Protein AF-A0A954XU69-F1 (afdb_monomer_lite)

Structure (mmCIF, N/CA/C/O backbone):
data_AF-A0A954XU69-F1
#
_entry.id   AF-A0A954XU69-F1
#
loop_
_atom_site.group_PDB
_atom_site.id
_atom_site.type_symbol
_atom_site.label_atom_id
_atom_site.label_alt_id
_atom_site.label_comp_id
_atom_site.label_asym_id
_atom_site.label_entity_id
_atom_site.label_seq_id
_atom_site.pdbx_PDB_ins_code
_atom_site.Cartn_x
_atom_site.Cartn_y
_atom_site.Cartn_z
_atom_site.occupancy
_atom_site.B_iso_or_equiv
_atom_site.auth_seq_id
_atom_site.auth_comp_id
_atom_site.auth_asym_id
_atom_site.auth_atom_id
_atom_site.pdbx_PDB_model_num
ATOM 1 N N . GLN A 1 1 ? 26.795 24.211 -52.082 1.00 38.50 1 GLN A N 1
ATOM 2 C CA . GLN A 1 1 ? 27.751 23.263 -51.474 1.00 38.50 1 GLN A CA 1
ATOM 3 C C . GLN A 1 1 ? 27.389 23.130 -50.005 1.00 38.50 1 GLN A C 1
ATOM 5 O O . GLN A 1 1 ? 27.649 24.043 -49.239 1.00 38.50 1 GLN A O 1
ATOM 10 N N . THR A 1 2 ? 26.703 22.055 -49.630 1.00 44.09 2 THR A N 1
ATOM 11 C CA . THR A 1 2 ? 26.381 21.725 -48.234 1.00 44.09 2 THR A CA 1
ATOM 12 C C . THR A 1 2 ? 27.170 20.475 -47.885 1.00 44.09 2 THR A C 1
ATOM 14 O O . THR A 1 2 ? 26.708 19.362 -48.118 1.00 44.09 2 THR A O 1
ATOM 17 N N . SER A 1 3 ? 28.400 20.678 -47.414 1.00 43.94 3 SER A N 1
ATOM 18 C CA . SER A 1 3 ? 29.214 19.632 -46.799 1.00 43.94 3 SER A CA 1
ATOM 19 C C . SER A 1 3 ? 28.618 19.347 -45.428 1.00 43.94 3 SER A C 1
ATOM 21 O O . SER A 1 3 ? 28.991 19.968 -44.437 1.00 43.94 3 SER A O 1
ATOM 23 N N . LEU A 1 4 ? 27.617 18.472 -45.388 1.00 56.91 4 LEU A N 1
ATOM 24 C CA . LEU A 1 4 ? 27.291 17.765 -44.163 1.00 56.91 4 LEU A CA 1
ATOM 25 C C . LEU A 1 4 ? 28.436 16.780 -43.971 1.00 56.91 4 LEU A C 1
ATOM 27 O O . LEU A 1 4 ? 28.456 15.729 -44.603 1.00 56.91 4 LEU A O 1
ATOM 31 N N . GLU A 1 5 ? 29.431 17.189 -43.184 1.00 52.38 5 GLU A N 1
ATOM 32 C CA . GLU A 1 5 ? 30.386 16.259 -42.602 1.00 52.38 5 GLU A CA 1
ATOM 33 C C . GLU A 1 5 ? 29.571 15.151 -41.947 1.00 52.38 5 GLU A C 1
ATOM 35 O O . GLU A 1 5 ? 28.820 15.359 -40.990 1.00 52.38 5 GLU A O 1
ATOM 40 N N . GLU A 1 6 ? 29.654 13.999 -42.596 1.00 54.09 6 GLU A N 1
ATOM 41 C CA . GLU A 1 6 ? 29.071 12.734 -42.225 1.00 54.09 6 GLU A CA 1
ATOM 42 C C . GLU A 1 6 ? 29.659 12.365 -40.867 1.00 54.09 6 GLU A C 1
ATOM 44 O O . GLU A 1 6 ? 30.723 11.765 -40.745 1.00 54.09 6 GLU A O 1
ATOM 49 N N . PHE A 1 7 ? 29.001 12.841 -39.812 1.00 54.59 7 PHE A N 1
ATOM 50 C CA . PHE A 1 7 ? 29.262 12.404 -38.457 1.00 54.59 7 PHE A CA 1
ATOM 51 C C . PHE A 1 7 ? 28.899 10.921 -38.464 1.00 54.59 7 PHE A C 1
ATOM 53 O O . PHE A 1 7 ? 27.714 10.585 -38.430 1.00 54.59 7 PHE A O 1
ATOM 60 N N . GLU A 1 8 ? 29.906 10.057 -38.621 1.00 60.19 8 GLU A N 1
ATOM 61 C CA . GLU A 1 8 ? 29.784 8.600 -38.647 1.00 60.19 8 GLU A CA 1
ATOM 62 C C . GLU A 1 8 ? 29.252 8.105 -37.295 1.00 60.19 8 GLU A C 1
ATOM 64 O O . GLU A 1 8 ? 29.958 7.565 -36.441 1.00 60.19 8 GLU A O 1
ATOM 69 N N . LEU A 1 9 ? 27.965 8.336 -37.058 1.00 65.00 9 LEU A N 1
ATOM 70 C CA . LEU A 1 9 ? 27.233 7.698 -35.994 1.00 65.00 9 LEU A CA 1
ATOM 71 C C . LEU A 1 9 ? 27.081 6.243 -36.424 1.00 65.00 9 LEU A C 1
ATOM 73 O O . LEU A 1 9 ? 26.565 5.985 -37.518 1.00 65.00 9 LEU A O 1
ATOM 77 N N . PRO A 1 10 ? 27.518 5.282 -35.592 1.00 70.75 10 PRO A N 1
ATOM 78 C CA . PRO A 1 10 ? 27.327 3.884 -35.907 1.00 70.75 10 PRO A CA 1
ATOM 79 C C . PRO A 1 10 ? 25.839 3.652 -36.194 1.00 70.75 10 PRO A C 1
ATOM 81 O O . PRO A 1 10 ? 24.984 4.199 -35.482 1.00 70.75 10 PRO A O 1
ATOM 84 N N . PRO A 1 11 ? 25.515 2.860 -37.225 1.00 76.31 11 PRO A N 1
ATOM 85 C CA . PRO A 1 11 ? 24.141 2.606 -37.607 1.00 76.31 11 PRO A CA 1
ATOM 86 C C . PRO A 1 11 ? 23.293 2.198 -36.401 1.00 76.31 11 PRO A C 1
ATOM 88 O O . PRO A 1 11 ? 23.737 1.425 -35.551 1.00 76.31 11 PRO A O 1
ATOM 91 N N . TRP A 1 12 ? 22.059 2.699 -36.319 1.00 75.56 12 TRP A N 1
ATOM 92 C CA . TRP A 1 12 ? 21.185 2.537 -35.147 1.00 75.56 12 TRP A CA 1
ATOM 93 C C . TRP A 1 12 ? 21.009 1.072 -34.701 1.00 75.56 12 TRP A C 1
ATOM 95 O O . TRP A 1 12 ? 20.854 0.787 -33.512 1.00 75.56 12 TRP A O 1
ATOM 105 N N . TRP A 1 13 ? 21.115 0.124 -35.633 1.00 74.50 13 TRP A N 1
ATOM 106 C CA . TRP A 1 13 ? 21.070 -1.311 -35.363 1.00 74.50 13 TRP A CA 1
ATOM 107 C C . TRP A 1 13 ? 22.303 -1.850 -34.616 1.00 74.50 13 TRP A C 1
ATOM 109 O O . TRP A 1 13 ? 22.179 -2.815 -33.866 1.00 74.50 13 TRP A O 1
ATOM 119 N N . GLN A 1 14 ? 23.470 -1.207 -34.730 1.00 76.1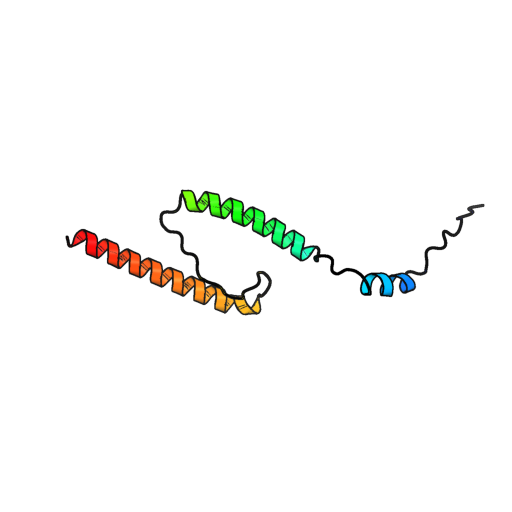2 14 GLN A N 1
ATOM 120 C CA . GLN A 1 14 ? 24.668 -1.521 -33.933 1.00 76.12 14 GLN A CA 1
ATOM 121 C C . GLN A 1 14 ? 24.566 -1.006 -32.489 1.00 76.12 14 GLN A C 1
ATOM 123 O O . GLN A 1 14 ? 25.249 -1.507 -31.595 1.00 76.12 14 GLN A O 1
ATOM 128 N N . LEU A 1 15 ? 23.686 -0.033 -32.232 1.00 75.00 15 LEU A N 1
ATOM 129 C CA . LEU A 1 15 ? 23.446 0.514 -30.894 1.00 75.00 15 LEU A CA 1
ATOM 130 C C . LEU A 1 15 ? 22.448 -0.329 -30.076 1.00 75.00 15 LEU A C 1
ATOM 132 O O . LEU A 1 15 ? 22.556 -0.374 -28.848 1.00 75.00 15 LEU A O 1
ATOM 136 N N . LEU A 1 16 ? 21.539 -1.063 -30.731 1.00 77.50 16 LEU A N 1
ATOM 137 C CA . LEU A 1 16 ? 20.574 -1.982 -30.098 1.00 77.50 16 LEU A CA 1
ATOM 138 C C . LEU A 1 16 ? 21.204 -2.991 -29.117 1.00 77.50 16 LEU A C 1
ATOM 140 O O . LEU A 1 16 ? 20.781 -3.030 -27.957 1.00 77.50 16 LEU A O 1
ATOM 144 N N . PRO A 1 17 ? 22.229 -3.785 -29.494 1.00 71.69 17 PRO A N 1
ATOM 145 C CA . PRO A 1 17 ? 22.823 -4.757 -28.576 1.00 71.69 17 PRO A CA 1
ATOM 146 C C . PRO A 1 17 ? 23.526 -4.088 -27.387 1.00 71.69 17 PRO A C 1
ATOM 148 O O . PRO A 1 17 ? 23.642 -4.701 -26.326 1.00 71.69 17 PRO A O 1
ATOM 151 N N . ARG A 1 18 ? 23.955 -2.824 -27.524 1.00 63.72 18 ARG A N 1
ATOM 152 C CA . ARG A 1 18 ? 24.595 -2.038 -26.456 1.00 63.72 18 ARG A CA 1
ATOM 153 C C . ARG A 1 18 ? 23.578 -1.512 -25.439 1.00 63.72 18 ARG A C 1
ATOM 155 O O . ARG A 1 18 ? 23.885 -1.492 -24.249 1.00 63.72 18 ARG A O 1
ATOM 162 N N . LEU A 1 19 ? 22.363 -1.164 -25.879 1.00 65.12 19 LEU A N 1
ATOM 163 C CA . LEU A 1 19 ? 21.237 -0.889 -24.977 1.00 65.12 19 LEU A CA 1
ATOM 164 C C . LEU A 1 19 ? 20.795 -2.142 -24.213 1.00 65.12 19 LEU A C 1
ATOM 166 O O . LEU A 1 19 ? 20.421 -2.040 -23.046 1.00 65.12 19 LEU A O 1
ATOM 170 N N . TRP A 1 20 ? 20.854 -3.313 -24.851 1.00 64.62 20 TRP A N 1
ATOM 171 C CA . TRP A 1 20 ? 20.360 -4.552 -24.249 1.00 64.62 20 TRP A CA 1
ATOM 172 C C . TRP A 1 20 ? 21.367 -5.222 -23.300 1.00 64.62 20 TRP A C 1
ATOM 174 O O . TRP A 1 20 ? 20.964 -5.840 -22.319 1.00 64.62 20 TRP A O 1
ATOM 184 N N . ARG A 1 21 ? 22.680 -5.067 -23.541 1.00 63.81 21 ARG A N 1
ATOM 185 C CA . ARG A 1 21 ? 23.747 -5.740 -22.769 1.00 63.81 21 ARG A CA 1
ATOM 186 C C . ARG A 1 21 ? 24.155 -5.077 -21.456 1.00 63.81 21 ARG A C 1
ATOM 188 O O . ARG A 1 21 ? 24.906 -5.683 -20.700 1.00 63.81 21 ARG A O 1
ATOM 195 N N . GLY A 1 22 ? 23.718 -3.858 -21.160 1.00 60.91 22 GLY A N 1
ATOM 196 C CA . GLY A 1 22 ? 24.299 -3.136 -20.033 1.00 60.91 22 GLY A CA 1
ATOM 197 C C . GLY A 1 22 ? 23.422 -2.032 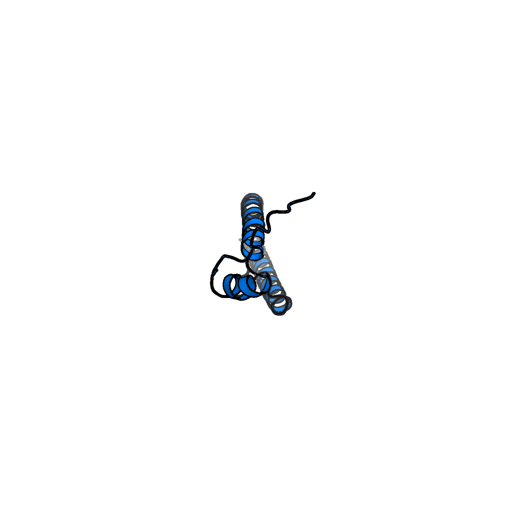-19.495 1.00 60.91 22 GLY A C 1
ATOM 198 O O . GLY A 1 22 ? 23.667 -0.869 -19.795 1.00 60.91 22 GLY A O 1
ATOM 199 N N . ARG A 1 23 ? 22.448 -2.395 -18.654 1.00 54.47 23 ARG A N 1
ATOM 200 C CA . ARG A 1 23 ? 22.009 -1.582 -17.509 1.00 54.47 23 ARG A CA 1
ATOM 201 C C . ARG A 1 23 ? 20.971 -2.337 -16.683 1.00 54.47 23 ARG A C 1
ATOM 203 O O . ARG A 1 23 ? 19.782 -2.289 -16.976 1.00 54.47 23 ARG A O 1
ATOM 210 N N . GLN A 1 24 ? 21.409 -2.887 -15.551 1.00 57.12 24 GLN A N 1
ATOM 211 C CA . GLN A 1 24 ? 20.563 -2.972 -14.357 1.00 57.12 24 GLN A CA 1
ATOM 212 C C . GLN A 1 24 ? 20.311 -1.554 -13.818 1.00 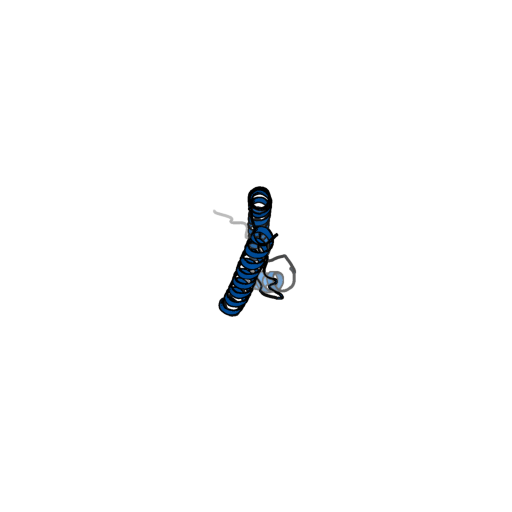57.12 24 GLN A C 1
ATOM 214 O O . GLN A 1 24 ? 20.719 -1.206 -12.715 1.00 57.12 24 GLN A O 1
ATOM 219 N N . ARG A 1 25 ? 19.731 -0.666 -14.633 1.00 59.41 25 ARG A N 1
ATOM 220 C CA . ARG A 1 25 ? 19.253 0.610 -14.112 1.00 59.41 25 ARG A CA 1
ATOM 221 C C . ARG A 1 25 ? 17.823 0.429 -13.647 1.00 59.41 25 ARG A C 1
ATOM 223 O O . ARG A 1 25 ? 17.054 -0.219 -14.360 1.00 59.41 25 ARG A O 1
ATOM 230 N N . PRO A 1 26 ? 17.476 0.997 -12.480 1.00 60.12 26 PRO A N 1
ATOM 231 C CA . PRO A 1 26 ? 16.105 0.989 -12.021 1.00 60.12 26 PRO A CA 1
ATOM 232 C C . PRO A 1 26 ? 15.242 1.565 -13.137 1.00 60.12 26 PRO A C 1
ATOM 234 O O . PRO A 1 26 ? 15.562 2.605 -13.725 1.00 60.12 26 PRO A O 1
ATOM 237 N N . ARG A 1 27 ? 14.199 0.822 -13.498 1.00 69.88 27 ARG A N 1
ATOM 238 C CA . ARG A 1 27 ? 13.281 1.223 -14.563 1.00 69.88 27 ARG A CA 1
ATOM 239 C C . ARG A 1 27 ? 12.688 2.568 -14.151 1.00 69.88 27 ARG A C 1
ATOM 241 O O . ARG A 1 27 ? 12.394 2.763 -12.975 1.00 69.88 27 ARG A O 1
ATOM 248 N N . ILE A 1 28 ? 12.490 3.493 -15.092 1.00 76.50 28 ILE A N 1
ATOM 249 C CA . ILE A 1 28 ? 11.881 4.803 -14.792 1.00 76.50 28 ILE A CA 1
ATOM 250 C C . ILE A 1 28 ? 10.571 4.647 -13.998 1.00 76.50 28 ILE A C 1
ATOM 252 O O . ILE A 1 28 ? 10.307 5.407 -13.076 1.00 76.50 28 ILE A O 1
ATOM 256 N N . THR A 1 29 ? 9.820 3.575 -14.265 1.00 71.81 29 THR A N 1
ATOM 257 C CA . THR A 1 29 ? 8.622 3.180 -13.519 1.00 71.81 29 THR A CA 1
ATOM 258 C C . THR A 1 29 ? 8.886 2.908 -12.039 1.00 71.81 29 THR A C 1
ATOM 260 O O . THR A 1 29 ? 8.100 3.339 -11.212 1.00 71.81 29 THR A O 1
ATOM 263 N N . GLN A 1 30 ? 9.996 2.261 -11.673 1.00 72.25 30 GLN A N 1
ATOM 264 C CA . GLN A 1 30 ? 10.372 2.025 -10.273 1.00 72.25 30 GLN A CA 1
ATOM 265 C C . GLN A 1 30 ? 10.698 3.335 -9.550 1.00 72.25 30 GLN A C 1
ATOM 267 O O . GLN A 1 30 ? 10.342 3.499 -8.388 1.00 72.25 30 GLN A O 1
ATOM 272 N N . ILE A 1 31 ? 11.346 4.282 -10.237 1.00 77.12 31 ILE A N 1
ATOM 273 C CA . ILE A 1 31 ? 11.638 5.610 -9.680 1.00 77.12 31 ILE A CA 1
ATOM 274 C C . ILE A 1 31 ? 10.338 6.391 -9.478 1.00 77.12 31 ILE A C 1
ATOM 276 O O . ILE A 1 31 ? 10.135 6.954 -8.407 1.00 77.12 31 ILE A O 1
ATOM 280 N N . LEU A 1 32 ? 9.443 6.385 -10.469 1.00 78.25 32 LEU A N 1
ATOM 281 C CA . LEU A 1 32 ? 8.140 7.049 -10.384 1.00 78.25 32 LEU A CA 1
ATOM 282 C C . LEU A 1 32 ? 7.255 6.439 -9.292 1.00 78.25 32 LEU A C 1
ATOM 284 O O . LEU A 1 32 ? 6.679 7.176 -8.499 1.00 78.25 32 LEU A O 1
ATOM 288 N N . LEU A 1 33 ? 7.202 5.109 -9.193 1.00 75.44 33 LEU A N 1
ATOM 289 C CA . LEU A 1 33 ? 6.494 4.407 -8.120 1.00 75.44 33 LEU A CA 1
ATOM 290 C C . LEU A 1 33 ? 7.065 4.767 -6.750 1.00 75.44 33 LEU A C 1
ATOM 292 O O . LEU A 1 33 ? 6.311 5.084 -5.837 1.00 75.44 33 LEU A O 1
ATOM 296 N N . ARG A 1 34 ? 8.396 4.779 -6.608 1.00 69.94 34 ARG A N 1
ATOM 297 C CA . ARG A 1 34 ? 9.053 5.184 -5.361 1.00 69.94 34 ARG A CA 1
ATOM 298 C C . ARG A 1 34 ? 8.778 6.646 -5.018 1.00 69.94 34 ARG A C 1
ATOM 300 O O . ARG A 1 34 ? 8.521 6.944 -3.859 1.00 69.94 34 ARG A O 1
ATOM 307 N N . ALA A 1 35 ? 8.785 7.544 -6.000 1.00 76.50 35 ALA A N 1
ATOM 308 C CA . ALA A 1 35 ? 8.440 8.949 -5.799 1.00 76.50 35 ALA A CA 1
ATOM 309 C C . ALA A 1 35 ? 6.969 9.125 -5.373 1.00 76.50 35 ALA A C 1
ATOM 311 O O . ALA A 1 35 ? 6.691 9.884 -4.445 1.00 76.50 35 ALA A O 1
ATOM 312 N N . GLY A 1 36 ? 6.045 8.376 -5.985 1.00 68.25 36 GLY A N 1
ATOM 313 C CA . GLY A 1 36 ? 4.633 8.341 -5.592 1.00 68.25 36 GLY A CA 1
ATOM 314 C C . GLY A 1 36 ? 4.427 7.795 -4.175 1.00 68.25 36 GLY A C 1
ATOM 315 O O . GLY A 1 36 ? 3.723 8.407 -3.375 1.00 68.25 36 GLY A O 1
ATOM 316 N N . MET A 1 37 ? 5.110 6.702 -3.820 1.00 74.00 37 MET A N 1
ATOM 317 C CA . MET A 1 37 ? 5.067 6.125 -2.471 1.00 74.00 37 MET A CA 1
ATOM 318 C C . MET A 1 37 ? 5.611 7.074 -1.398 1.00 74.00 37 MET A C 1
ATOM 320 O O . MET A 1 37 ? 4.999 7.196 -0.346 1.00 74.00 37 MET A O 1
ATOM 324 N N . VAL A 1 38 ? 6.714 7.790 -1.650 1.00 68.94 38 VAL A N 1
ATOM 325 C CA . VAL A 1 38 ? 7.280 8.751 -0.680 1.00 68.94 38 VAL A CA 1
ATOM 326 C C . VAL A 1 38 ? 6.2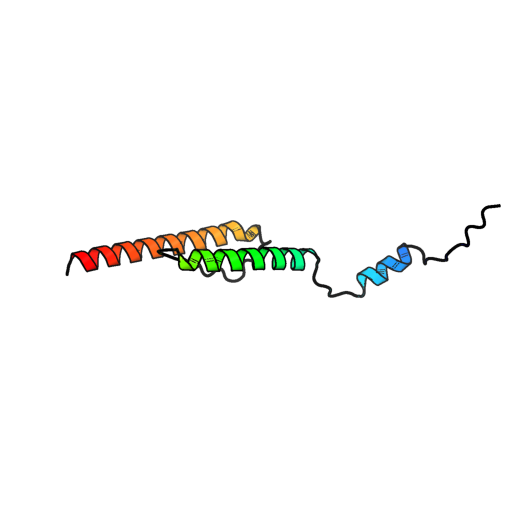86 9.874 -0.357 1.00 68.94 38 VAL A C 1
ATOM 328 O O . VAL A 1 38 ? 6.176 10.293 0.797 1.00 68.94 38 VAL A O 1
ATOM 331 N N . ASN A 1 39 ? 5.525 10.339 -1.352 1.00 59.75 39 ASN A N 1
ATOM 332 C CA . ASN A 1 39 ? 4.451 11.307 -1.131 1.00 59.75 39 ASN A CA 1
ATOM 333 C C . ASN A 1 39 ? 3.293 10.702 -0.309 1.00 59.75 39 ASN A C 1
ATOM 335 O O . ASN A 1 39 ? 2.782 11.338 0.619 1.00 59.75 39 ASN A O 1
ATOM 339 N N . SER A 1 40 ? 2.940 9.445 -0.587 1.00 60.25 40 SER A N 1
ATOM 340 C CA . SER A 1 40 ? 1.924 8.700 0.163 1.00 60.25 40 SER A CA 1
ATOM 341 C C . SER A 1 40 ? 2.327 8.463 1.623 1.00 60.25 40 SER A C 1
ATOM 343 O O . SER A 1 40 ? 1.507 8.644 2.521 1.00 60.25 40 SER A O 1
ATOM 345 N N . ASP A 1 41 ? 3.590 8.135 1.898 1.00 60.16 41 ASP A N 1
ATOM 346 C CA . ASP A 1 41 ? 4.110 7.940 3.257 1.00 60.16 41 ASP A CA 1
ATOM 347 C C . ASP A 1 41 ? 4.070 9.235 4.073 1.00 60.16 41 ASP A C 1
ATOM 349 O O . ASP A 1 41 ? 3.653 9.233 5.234 1.00 60.16 41 ASP A O 1
ATOM 353 N N . ALA A 1 42 ? 4.465 10.361 3.471 1.00 62.88 42 ALA A N 1
ATOM 354 C CA . ALA A 1 42 ? 4.391 11.669 4.121 1.00 62.88 42 ALA A CA 1
ATOM 355 C C . ALA A 1 42 ? 2.942 12.047 4.478 1.00 62.88 42 ALA A C 1
ATOM 357 O O . ALA A 1 42 ? 2.686 12.600 5.550 1.00 62.88 42 ALA A O 1
ATOM 358 N N . THR A 1 43 ? 1.993 11.702 3.607 1.00 59.47 43 THR A N 1
ATOM 359 C CA . THR A 1 43 ? 0.559 11.913 3.833 1.00 59.47 43 THR A CA 1
ATOM 360 C C . THR A 1 43 ? 0.034 10.979 4.925 1.00 59.47 43 THR A C 1
ATOM 362 O O . THR A 1 43 ? -0.548 11.441 5.901 1.00 59.47 43 THR A O 1
ATOM 365 N N . THR A 1 44 ? 0.354 9.688 4.859 1.00 59.78 44 THR A N 1
ATOM 366 C CA . THR A 1 44 ? -0.056 8.677 5.849 1.00 59.78 44 THR A CA 1
ATOM 367 C C . THR A 1 44 ? 0.420 9.027 7.262 1.00 59.78 44 THR A C 1
ATOM 369 O O . THR A 1 44 ? -0.338 8.892 8.220 1.00 59.78 44 THR A O 1
ATOM 372 N N . ARG A 1 45 ? 1.645 9.553 7.409 1.00 62.75 45 ARG A N 1
ATOM 373 C CA . ARG A 1 45 ? 2.185 10.010 8.705 1.00 62.75 45 ARG A CA 1
ATOM 374 C C . ARG A 1 45 ? 1.430 11.205 9.287 1.00 62.75 45 ARG A C 1
ATOM 376 O O . ARG A 1 45 ? 1.245 11.275 10.499 1.00 62.75 45 ARG A O 1
ATOM 383 N N . ARG A 1 46 ? 0.985 12.141 8.444 1.00 61.69 46 ARG A N 1
ATOM 384 C CA . ARG A 1 46 ? 0.163 13.282 8.889 1.00 61.69 46 ARG A CA 1
ATOM 385 C C . ARG A 1 46 ? -1.221 12.830 9.347 1.00 61.69 46 ARG A C 1
ATOM 387 O O . ARG A 1 46 ? -1.768 13.374 10.299 1.00 61.69 46 ARG A O 1
ATOM 394 N N . TRP A 1 47 ? -1.776 11.824 8.682 1.00 59.91 47 TRP A N 1
ATOM 395 C CA . TRP A 1 47 ? -3.125 11.342 8.958 1.00 59.91 47 TRP A CA 1
ATOM 396 C C . TRP A 1 47 ? -3.146 10.446 10.197 1.00 59.91 47 TRP A C 1
ATOM 398 O O . TRP A 1 47 ? -4.071 10.543 10.993 1.00 59.91 47 TRP A O 1
ATOM 408 N N . SER A 1 48 ? -2.077 9.680 10.452 1.00 61.78 48 SER A N 1
ATOM 409 C CA . SER A 1 48 ? -1.961 8.883 11.681 1.00 61.78 48 SER A CA 1
ATOM 410 C C . SER A 1 48 ? -1.959 9.712 12.968 1.00 61.78 48 SER A C 1
ATOM 412 O O . SER A 1 48 ? -2.276 9.174 14.017 1.00 61.78 48 SER A O 1
ATOM 414 N N . GLN A 1 49 ? -1.608 11.000 12.905 1.00 69.56 49 GLN A N 1
ATOM 415 C CA . GLN A 1 49 ? -1.635 11.887 14.076 1.00 69.56 49 GLN A CA 1
ATOM 416 C C . GLN A 1 49 ? -3.050 12.351 14.448 1.00 69.56 49 GLN A C 1
ATOM 418 O O . GLN A 1 49 ? -3.250 12.813 15.563 1.00 69.56 49 GLN A O 1
ATOM 423 N N . ASN A 1 50 ? -4.010 12.238 13.527 1.00 71.50 50 ASN A N 1
ATOM 424 C CA . ASN A 1 50 ? -5.375 12.740 13.698 1.00 71.50 50 ASN A CA 1
ATOM 425 C C . ASN A 1 50 ? -6.435 11.629 13.609 1.00 71.50 50 ASN A C 1
ATOM 427 O O . ASN A 1 50 ? -7.621 11.930 13.572 1.00 71.50 50 ASN A O 1
ATOM 431 N N . ALA A 1 51 ? -6.028 10.362 13.504 1.00 73.75 51 ALA A N 1
ATOM 432 C CA . ALA A 1 51 ? -6.949 9.245 13.335 1.00 73.75 51 ALA A CA 1
ATOM 433 C C . ALA A 1 51 ? -7.243 8.560 14.677 1.00 73.75 51 ALA A C 1
ATOM 435 O O . ALA A 1 51 ? -6.318 8.126 15.360 1.00 73.75 51 ALA A O 1
ATOM 436 N N . ASP A 1 52 ? -8.526 8.378 15.000 1.00 75.00 52 ASP A N 1
ATOM 437 C CA . ASP A 1 52 ? -8.986 7.656 16.200 1.00 75.00 52 ASP A CA 1
ATOM 438 C C . ASP A 1 52 ? -8.763 6.135 16.130 1.00 75.00 52 ASP A C 1
ATOM 440 O O . ASP A 1 52 ? -8.873 5.426 17.133 1.00 75.00 52 ASP A O 1
ATOM 444 N N . LEU A 1 53 ? -8.522 5.606 14.927 1.00 76.62 53 LEU A N 1
ATOM 445 C CA . LEU A 1 53 ? -8.204 4.205 14.678 1.00 76.62 53 LEU A CA 1
ATOM 446 C C . LEU A 1 53 ? -7.452 4.079 13.353 1.00 76.62 53 LEU A C 1
ATOM 448 O O . LEU A 1 53 ? -7.948 4.498 12.308 1.00 76.62 53 LEU A O 1
ATOM 452 N N . LEU A 1 54 ? -6.270 3.464 13.388 1.00 80.69 54 LEU A N 1
ATOM 453 C CA . LEU A 1 54 ? -5.489 3.158 12.193 1.00 80.69 54 LEU A CA 1
ATOM 454 C C . LEU A 1 54 ? -5.374 1.644 12.025 1.00 80.69 54 LEU A C 1
ATOM 456 O O . LEU A 1 54 ? -4.733 0.971 12.828 1.00 80.69 54 LEU A O 1
ATOM 460 N N . ILE A 1 55 ? -5.952 1.126 10.946 1.00 81.44 55 ILE A N 1
ATOM 461 C CA . ILE A 1 55 ? -5.946 -0.301 10.620 1.00 81.44 55 ILE A CA 1
ATOM 462 C C . ILE A 1 55 ? -4.915 -0.520 9.513 1.00 81.44 55 ILE A C 1
ATOM 464 O O . ILE A 1 55 ? -4.993 0.102 8.454 1.00 81.44 55 ILE A O 1
ATOM 468 N N . ARG A 1 56 ? -3.924 -1.383 9.758 1.00 79.69 56 ARG A N 1
ATOM 469 C CA . ARG A 1 56 ? -2.906 -1.758 8.765 1.00 79.69 56 ARG A CA 1
ATOM 470 C C . ARG A 1 56 ? -2.982 -3.258 8.495 1.00 79.69 56 ARG A C 1
ATOM 472 O O . ARG A 1 56 ? -2.388 -4.023 9.254 1.00 79.69 56 ARG A O 1
ATOM 479 N N . PRO A 1 57 ? -3.702 -3.687 7.446 1.00 75.75 57 PRO A N 1
ATOM 480 C CA . PRO A 1 57 ? -3.727 -5.092 7.071 1.00 75.75 57 PRO A CA 1
ATOM 481 C C . PRO A 1 57 ? -2.328 -5.536 6.630 1.00 75.75 57 PRO A C 1
ATOM 483 O O . PRO A 1 57 ? -1.642 -4.829 5.889 1.00 75.75 57 PRO A O 1
ATOM 486 N N . SER A 1 58 ? -1.899 -6.714 7.083 1.00 73.69 58 SER A N 1
ATOM 487 C CA . SER A 1 58 ? -0.674 -7.339 6.586 1.00 73.69 58 SER A CA 1
ATOM 488 C C . SER A 1 58 ? -0.934 -7.884 5.182 1.00 73.69 58 SER A C 1
ATOM 490 O O . SER A 1 58 ? -1.751 -8.786 5.008 1.00 73.69 58 SER A O 1
ATOM 492 N N . LEU A 1 59 ? -0.259 -7.323 4.178 1.00 70.69 59 LEU A N 1
ATOM 493 C CA . LEU A 1 59 ? -0.357 -7.730 2.774 1.00 70.69 59 LEU A CA 1
ATOM 494 C C . LEU A 1 59 ? 0.993 -8.301 2.309 1.00 70.69 59 LEU A C 1
ATOM 496 O O . LEU A 1 59 ? 1.749 -7.599 1.632 1.00 70.69 59 LEU A O 1
ATOM 500 N N . PRO A 1 60 ? 1.351 -9.541 2.690 1.00 64.75 60 PRO A N 1
ATOM 501 C CA . PRO A 1 60 ? 2.586 -10.150 2.217 1.00 64.75 60 PRO A CA 1
ATOM 502 C C . PRO A 1 60 ? 2.516 -10.367 0.695 1.00 64.75 60 PRO A C 1
ATOM 504 O O . PRO A 1 60 ? 1.554 -10.933 0.176 1.00 64.75 60 PRO A O 1
ATOM 507 N N . ASP A 1 61 ? 3.543 -9.896 -0.014 1.00 63.50 61 ASP A N 1
ATOM 508 C CA . ASP A 1 61 ? 3.810 -10.149 -1.441 1.00 63.50 61 ASP A CA 1
ATOM 509 C C . ASP A 1 61 ? 2.817 -9.582 -2.478 1.00 63.50 61 ASP A C 1
ATOM 511 O O . ASP A 1 61 ? 2.737 -10.070 -3.612 1.00 63.50 61 ASP A O 1
ATOM 515 N N . ILE A 1 62 ? 2.091 -8.508 -2.153 1.00 67.69 62 ILE A N 1
ATOM 516 C CA . ILE A 1 62 ? 1.293 -7.771 -3.148 1.00 67.69 62 ILE A CA 1
ATOM 517 C C . ILE A 1 62 ? 2.080 -6.552 -3.634 1.00 67.69 62 ILE A C 1
ATOM 519 O O . ILE A 1 62 ? 2.098 -5.503 -2.995 1.00 67.69 62 ILE A O 1
ATOM 523 N N . ASP A 1 63 ? 2.744 -6.700 -4.783 1.00 66.56 63 ASP A N 1
ATOM 524 C CA . ASP A 1 63 ? 3.369 -5.571 -5.479 1.00 66.56 63 ASP A CA 1
ATOM 525 C C . ASP A 1 63 ? 2.293 -4.595 -5.994 1.00 66.56 63 ASP A C 1
ATOM 527 O O . ASP A 1 63 ? 1.220 -5.012 -6.434 1.00 66.56 63 ASP A O 1
ATOM 531 N N . LEU A 1 64 ? 2.598 -3.296 -5.996 1.00 68.06 64 LEU A N 1
ATOM 532 C CA . LEU A 1 64 ? 1.684 -2.207 -6.378 1.00 68.06 64 LEU A CA 1
ATOM 533 C C . LEU A 1 64 ? 1.096 -2.368 -7.784 1.00 68.06 64 LEU A C 1
ATOM 535 O O . LEU A 1 64 ? -0.001 -1.895 -8.059 1.00 68.06 64 LEU A O 1
ATOM 539 N N . LEU A 1 65 ? 1.836 -3.015 -8.687 1.00 72.44 65 LEU A N 1
ATOM 540 C CA . LEU A 1 65 ? 1.416 -3.258 -10.069 1.00 72.44 65 LEU A CA 1
ATOM 541 C C . LEU A 1 65 ? 0.797 -4.647 -10.286 1.00 72.44 65 LEU A C 1
ATOM 543 O O . LEU A 1 65 ? 0.447 -4.994 -11.418 1.00 72.44 65 LEU A O 1
ATOM 547 N N . ASN A 1 66 ? 0.667 -5.464 -9.238 1.00 74.88 66 ASN A N 1
ATOM 548 C CA . ASN A 1 66 ? 0.110 -6.807 -9.336 1.00 74.88 66 ASN A CA 1
ATOM 549 C C . ASN A 1 66 ? -1.425 -6.779 -9.308 1.00 74.88 66 ASN A C 1
ATOM 551 O O . ASN A 1 66 ? -2.062 -7.209 -8.349 1.00 74.88 66 ASN A O 1
ATOM 555 N N . TRP A 1 67 ? -2.026 -6.320 -10.407 1.00 76.06 67 TRP A N 1
ATOM 556 C CA . TRP A 1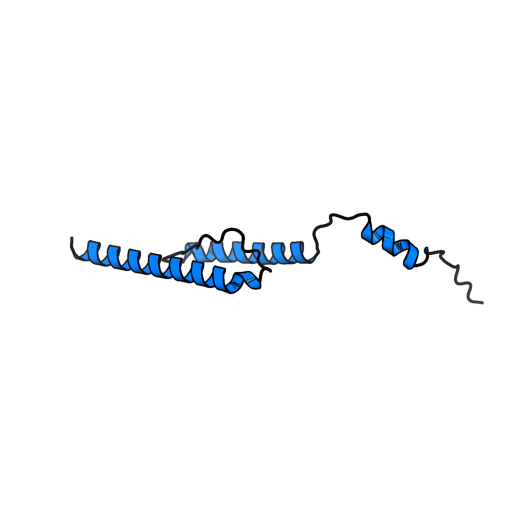 67 ? -3.482 -6.230 -10.561 1.00 76.06 67 TRP A CA 1
ATOM 557 C C . TRP A 1 67 ? -4.212 -7.566 -10.376 1.00 76.06 67 TRP A C 1
ATOM 559 O O . TRP A 1 67 ? -5.354 -7.584 -9.935 1.00 76.06 67 TRP A O 1
ATOM 569 N N . LYS A 1 68 ? -3.552 -8.700 -10.643 1.00 80.88 68 LYS A N 1
ATOM 570 C CA . LYS A 1 68 ? -4.134 -10.036 -10.425 1.00 80.88 68 LYS A CA 1
ATOM 571 C C . LYS A 1 68 ? -4.310 -10.384 -8.947 1.00 80.88 68 LYS A C 1
ATOM 573 O O . LYS A 1 68 ? -5.061 -11.294 -8.623 1.00 80.88 68 LYS A O 1
ATOM 578 N N . ALA A 1 69 ? -3.587 -9.710 -8.057 1.00 82.56 69 ALA A N 1
ATOM 579 C CA . ALA A 1 69 ? -3.693 -9.911 -6.619 1.00 82.56 69 ALA A CA 1
ATOM 580 C C . ALA A 1 69 ? -4.668 -8.928 -5.950 1.00 82.56 69 ALA A C 1
ATOM 582 O O . ALA A 1 69 ? -4.782 -8.964 -4.727 1.00 82.56 69 ALA A O 1
ATOM 583 N N . PHE A 1 70 ? -5.367 -8.089 -6.725 1.00 81.88 70 PHE A N 1
ATOM 584 C CA . PHE A 1 70 ? -6.285 -7.078 -6.202 1.00 81.88 70 PHE A CA 1
ATOM 585 C C . PHE A 1 70 ? -7.350 -7.678 -5.280 1.00 81.88 70 PHE A C 1
ATOM 587 O O . PHE A 1 70 ? -7.472 -7.233 -4.143 1.00 81.88 70 PHE A O 1
ATOM 594 N N . ASP A 1 71 ? -8.037 -8.738 -5.713 1.00 85.56 71 ASP A N 1
ATOM 595 C CA . ASP A 1 71 ? -9.103 -9.363 -4.917 1.00 85.56 71 ASP A CA 1
ATOM 596 C C . ASP A 1 71 ? -8.577 -9.892 -3.574 1.00 85.56 71 ASP A C 1
ATOM 598 O O . ASP A 1 71 ? -9.192 -9.704 -2.530 1.00 85.56 71 ASP A O 1
ATOM 602 N N . ARG A 1 72 ? -7.364 -10.462 -3.565 1.00 85.25 72 ARG A N 1
ATOM 603 C CA . ARG A 1 72 ? -6.718 -10.917 -2.322 1.00 85.25 72 ARG A CA 1
ATOM 604 C C . ARG A 1 72 ? -6.368 -9.755 -1.394 1.00 85.25 72 ARG A C 1
ATOM 606 O O . ARG A 1 72 ? -6.492 -9.894 -0.180 1.00 85.25 72 ARG A O 1
ATOM 613 N N . ALA A 1 73 ? -5.919 -8.628 -1.951 1.00 84.69 73 ALA A N 1
ATOM 614 C CA . ALA A 1 73 ? -5.647 -7.421 -1.176 1.00 84.69 73 ALA A CA 1
ATOM 615 C C . ALA A 1 73 ? -6.934 -6.852 -0.565 1.00 84.69 73 ALA A C 1
ATOM 617 O O . ALA A 1 73 ? -6.941 -6.459 0.602 1.00 84.69 73 ALA A O 1
ATOM 618 N N . TYR A 1 74 ? -8.013 -6.844 -1.351 1.00 85.81 74 TYR A N 1
ATOM 619 C CA . TYR A 1 74 ? -9.334 -6.404 -0.925 1.00 85.81 74 TYR A CA 1
ATOM 620 C C . TYR A 1 74 ? -9.854 -7.255 0.237 1.00 85.81 74 TYR A C 1
ATOM 622 O O . TYR A 1 74 ? -10.163 -6.710 1.296 1.00 85.81 74 TYR A O 1
ATOM 630 N N . ASP A 1 75 ? -9.855 -8.580 0.091 1.00 88.75 75 ASP A N 1
ATOM 631 C CA . ASP A 1 75 ? -10.340 -9.500 1.125 1.00 88.75 75 ASP A CA 1
ATOM 632 C C . ASP A 1 75 ? -9.540 -9.391 2.429 1.00 88.75 75 ASP A C 1
ATOM 634 O O . ASP A 1 75 ? -10.110 -9.392 3.523 1.00 88.75 75 ASP A O 1
ATOM 638 N N . ALA A 1 76 ? -8.212 -9.278 2.330 1.00 87.94 76 ALA A N 1
ATOM 639 C CA . ALA A 1 76 ? -7.348 -9.107 3.494 1.00 87.94 76 ALA A CA 1
ATOM 640 C C . ALA A 1 76 ? -7.625 -7.780 4.221 1.00 87.94 76 ALA A C 1
ATOM 642 O O . ALA A 1 76 ? -7.688 -7.751 5.451 1.00 87.94 76 ALA A O 1
ATOM 643 N N . GLY A 1 77 ? -7.837 -6.695 3.470 1.00 86.38 77 GLY A N 1
ATOM 644 C CA . GLY A 1 77 ? -8.235 -5.405 4.029 1.00 86.38 77 GLY A CA 1
ATOM 645 C C . GLY A 1 77 ? -9.607 -5.455 4.700 1.00 86.38 77 GLY A C 1
ATOM 646 O O . GLY A 1 77 ? -9.760 -4.961 5.816 1.00 86.38 77 GLY A O 1
ATOM 647 N N . TYR A 1 78 ? -10.583 -6.096 4.053 1.00 89.81 78 TYR A N 1
ATOM 648 C CA . TYR A 1 78 ? -11.942 -6.232 4.571 1.00 89.81 78 TYR A CA 1
ATOM 649 C C . TYR A 1 78 ? -11.975 -7.001 5.895 1.00 89.81 78 TYR A C 1
ATOM 651 O O . TYR A 1 78 ? -12.553 -6.519 6.868 1.00 89.81 78 TYR A O 1
ATOM 659 N N . ARG A 1 79 ? -11.309 -8.161 5.965 1.00 90.50 79 ARG A N 1
ATOM 660 C CA . ARG A 1 79 ? -11.239 -8.962 7.199 1.00 90.50 79 ARG A CA 1
ATOM 661 C C . ARG A 1 79 ? -10.590 -8.194 8.343 1.00 90.50 79 ARG A C 1
ATOM 663 O O . ARG A 1 79 ? -11.177 -8.103 9.415 1.00 90.50 79 ARG A O 1
ATOM 670 N N . ALA A 1 80 ? -9.440 -7.571 8.089 1.00 88.50 80 ALA A N 1
ATOM 671 C CA . ALA A 1 80 ? -8.748 -6.781 9.104 1.00 88.50 80 ALA A CA 1
ATOM 672 C C . ALA A 1 80 ? -9.607 -5.613 9.622 1.00 88.50 80 ALA A C 1
ATOM 674 O O . ALA A 1 80 ? -9.557 -5.280 10.805 1.00 88.50 80 ALA A O 1
ATOM 675 N N . ALA A 1 81 ? -10.407 -4.989 8.749 1.00 88.56 81 ALA A N 1
ATOM 676 C CA . ALA A 1 81 ? -11.326 -3.932 9.149 1.00 88.56 81 ALA A CA 1
ATOM 677 C C . ALA A 1 81 ? -12.491 -4.457 9.999 1.00 88.56 81 ALA A C 1
ATOM 679 O O . ALA A 1 81 ? -12.802 -3.865 11.033 1.00 88.56 81 ALA A O 1
ATOM 680 N N . ALA A 1 82 ? -13.104 -5.570 9.589 1.00 91.12 82 ALA A N 1
ATOM 681 C CA . ALA A 1 82 ? -14.194 -6.202 10.324 1.00 91.12 82 ALA A CA 1
ATOM 682 C C . ALA A 1 82 ? -13.756 -6.616 11.740 1.00 91.12 82 ALA A C 1
ATOM 684 O O . ALA A 1 82 ? -14.406 -6.241 12.713 1.00 91.12 82 ALA A O 1
ATOM 685 N N . GLU A 1 83 ? -12.605 -7.283 11.861 1.00 89.44 83 GLU A N 1
ATOM 686 C CA . GLU A 1 83 ? -12.032 -7.694 13.149 1.00 89.44 83 GLU A CA 1
ATOM 687 C C . GLU A 1 83 ? -11.728 -6.489 14.056 1.00 89.44 83 GLU A C 1
ATOM 689 O O . GLU A 1 83 ? -11.993 -6.515 15.258 1.00 89.44 83 GLU A O 1
ATOM 694 N N . ALA A 1 84 ? -11.190 -5.397 13.504 1.00 88.00 84 ALA A N 1
ATOM 695 C CA . ALA A 1 84 ? -10.900 -4.195 14.285 1.00 88.00 84 ALA A CA 1
ATOM 696 C C . ALA A 1 84 ? -12.174 -3.518 14.823 1.00 88.00 84 ALA A C 1
ATOM 698 O O . ALA A 1 84 ? -12.172 -3.004 15.944 1.00 88.00 84 ALA A O 1
ATOM 699 N N . LEU A 1 85 ? -13.255 -3.514 14.038 1.00 88.06 85 LEU A N 1
ATOM 700 C CA . LEU A 1 85 ? -14.544 -2.959 14.451 1.00 88.06 85 LEU A CA 1
ATOM 701 C C . LEU A 1 85 ? -15.207 -3.813 15.532 1.00 88.06 85 LEU A C 1
ATOM 703 O O . LEU A 1 85 ? -15.692 -3.259 16.518 1.00 88.06 85 LEU A O 1
ATOM 707 N N . GLU A 1 86 ? -15.182 -5.136 15.381 1.00 89.62 86 GLU A N 1
ATOM 708 C CA . GLU A 1 86 ? -15.717 -6.070 16.375 1.00 89.62 86 GLU A CA 1
ATOM 709 C C . GLU A 1 86 ? -14.991 -5.921 17.719 1.00 89.62 86 GLU A C 1
ATOM 711 O O . GLU A 1 86 ? -15.623 -5.684 18.747 1.00 89.62 86 GLU A O 1
ATOM 716 N N . ASN A 1 87 ? -13.655 -5.914 17.708 1.00 85.56 87 ASN A N 1
ATOM 717 C CA . ASN A 1 87 ? -12.856 -5.702 18.917 1.00 85.56 87 ASN A CA 1
ATOM 718 C C . ASN A 1 87 ? -13.146 -4.352 19.592 1.00 85.56 87 ASN A C 1
ATOM 720 O O . ASN A 1 87 ?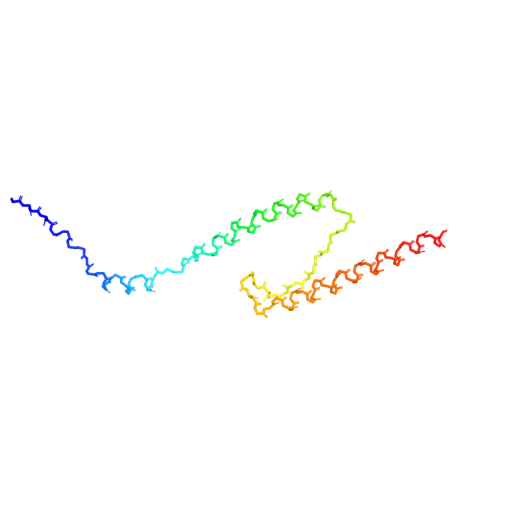 -13.177 -4.255 20.819 1.00 85.56 87 ASN A O 1
ATOM 724 N N . ARG A 1 88 ? -13.381 -3.293 18.806 1.00 83.56 88 ARG A N 1
ATOM 725 C CA . ARG A 1 88 ? -13.733 -1.979 19.358 1.00 83.56 88 ARG A CA 1
ATOM 726 C C . ARG A 1 88 ? -15.116 -1.985 20.007 1.00 83.56 88 ARG A C 1
ATOM 728 O O . ARG A 1 88 ? -15.269 -1.380 21.062 1.00 83.56 88 ARG A O 1
ATOM 735 N N . GLN A 1 89 ? -16.096 -2.664 19.413 1.00 80.19 89 GLN A N 1
ATOM 736 C CA . GLN A 1 89 ? -17.426 -2.811 20.011 1.00 80.19 89 GLN A CA 1
ATOM 737 C C . GLN A 1 89 ? -17.363 -3.584 21.333 1.00 80.19 89 GLN A C 1
ATOM 739 O O . GLN A 1 89 ? -17.953 -3.141 22.315 1.00 80.19 89 GLN A O 1
ATOM 744 N N . LEU A 1 90 ? -16.594 -4.676 21.390 1.00 75.69 90 LEU A N 1
ATOM 745 C CA . LEU A 1 90 ? -16.409 -5.456 22.618 1.00 75.69 90 LEU A CA 1
ATOM 746 C C . LEU A 1 90 ? -15.797 -4.622 23.755 1.00 75.69 90 LEU A C 1
ATOM 748 O O . LEU A 1 90 ? -16.266 -4.698 24.888 1.00 75.69 90 LEU A O 1
ATOM 752 N N . ASN A 1 91 ? -14.799 -3.786 23.454 1.00 72.69 91 ASN A N 1
ATOM 753 C CA . ASN A 1 91 ? -14.165 -2.923 24.456 1.00 72.69 91 ASN A CA 1
ATOM 754 C C . ASN A 1 91 ? -15.104 -1.832 24.995 1.00 72.69 91 ASN A C 1
ATOM 756 O O . ASN A 1 91 ? -15.032 -1.516 26.176 1.00 72.69 91 ASN A O 1
ATOM 760 N N . ILE A 1 92 ? -15.987 -1.272 24.159 1.00 74.00 92 ILE A N 1
ATOM 761 C CA . ILE A 1 92 ? -16.974 -0.265 24.594 1.00 74.00 92 ILE A CA 1
ATOM 762 C C . ILE A 1 92 ? -17.989 -0.891 25.560 1.00 74.00 92 ILE A C 1
ATOM 764 O O . ILE A 1 92 ? -18.265 -0.331 26.614 1.00 74.00 92 ILE A O 1
ATOM 768 N N . VAL A 1 93 ? -18.502 -2.081 25.237 1.00 73.44 93 VAL A N 1
ATOM 769 C CA . VAL A 1 93 ? -19.489 -2.777 26.082 1.00 73.44 93 VAL A CA 1
ATOM 770 C C . VAL A 1 93 ? -18.884 -3.206 27.426 1.00 73.44 93 VAL A C 1
ATOM 772 O O . VAL A 1 93 ? -19.568 -3.181 28.450 1.00 73.44 93 VAL A O 1
ATOM 775 N N . ALA A 1 94 ? -17.600 -3.577 27.447 1.00 68.94 94 ALA A N 1
ATOM 776 C CA . ALA A 1 94 ? -16.890 -3.925 28.678 1.00 68.94 94 ALA A CA 1
ATOM 777 C C . ALA A 1 94 ? -16.680 -2.718 29.617 1.00 68.94 94 ALA A C 1
ATOM 779 O O . ALA A 1 94 ? -16.758 -2.885 30.834 1.00 68.94 94 ALA A O 1
ATOM 780 N N . ASP A 1 95 ? -16.452 -1.523 29.060 1.00 70.06 95 ASP A N 1
ATOM 781 C CA . ASP A 1 95 ? -16.286 -0.272 29.817 1.00 70.06 95 ASP A CA 1
ATOM 782 C C . ASP A 1 95 ? -17.612 0.211 30.435 1.00 70.06 95 ASP A C 1
ATOM 784 O O . ASP A 1 95 ? -17.632 0.666 31.571 1.00 70.06 95 ASP A O 1
ATOM 788 N N . GLU A 1 96 ? -18.749 0.023 29.751 1.00 64.38 96 GLU A N 1
ATOM 789 C CA . GLU A 1 96 ? -20.080 0.371 30.290 1.00 64.38 96 GLU A CA 1
ATOM 790 C C . GLU A 1 96 ? -20.604 -0.604 31.362 1.00 64.38 96 GLU A C 1
ATOM 792 O O . GLU A 1 96 ? -21.568 -0.299 32.065 1.00 64.38 96 GLU A O 1
ATOM 797 N N . SER A 1 97 ? -19.998 -1.789 31.480 1.00 59.03 97 SER A N 1
ATOM 798 C CA . SER A 1 97 ? -20.429 -2.845 32.409 1.00 59.03 97 SER A CA 1
ATOM 799 C C . SER A 1 97 ? -19.669 -2.848 33.747 1.00 59.03 97 SER A C 1
ATOM 801 O O . SER A 1 97 ? -19.933 -3.721 34.579 1.00 59.03 97 SER A O 1
ATOM 803 N N . SER A 1 98 ? -18.722 -1.919 33.939 1.00 50.66 98 SER A N 1
ATOM 804 C CA . SER A 1 98 ? -17.869 -1.777 35.135 1.00 50.66 98 SER A CA 1
ATOM 805 C C . SER A 1 98 ? -18.251 -0.551 35.962 1.00 50.66 98 SER A C 1
ATOM 807 O O . SER A 1 98 ? -18.180 -0.652 37.209 1.00 50.66 98 SER A O 1
#

Secondary structure (DSSP, 8-state):
--------PPPHHHHHHHHHHS--PPPHHHHHHHHHHHHHHHHHHHHHTS-S-------TT--TT-GGGHHHHHHHHHHHHHHHHHHHHHHHHHHHT-

Foldseek 3Di:
DDPPPPPPDPPPVVCVVVVVVDDPDDDVVNVVVVVVVVVVVVVVVVVVVVDPDDFDFDDPPDDPPPPVCVVVVVVSSVVSVVVVVVVVVVVVVVVVVD

Sequence (98 aa):
QTSLEEFELPPWWQLLPRLWRGRQRPRITQILLRAGMVNSDATTRRWSQNADLLIRPSLPDIDLLNWKAFDRAYDAGYRAAAEALENRQLNIVADESS

Radius of gyration: 26.54 Å; chains: 1; bounding box: 51×34×87 Å

pLDDT: mean 71.4, std 11.43, range [38.5, 91.12]